Protein AF-A0A3D1IVP0-F1 (afdb_monomer_lite)

Secondary structure (DSSP, 8-state):
----GGG---HHHHHHHHHHHHHHHHHHHHSSSS---HHHHHHHHHHHHHHHHHH-

Foldseek 3Di:
DPDDVVVVDDPCVVVVVVVVVVVVVCCQQPVDPDHDDPVVVVVVVVVVVVVVVVVD

pLDDT: mean 89.68, std 6.42, range [61.06, 96.38]

Radius of gyration: 17.27 Å; chains: 1; bounding box: 44×19×42 Å

Sequence (56 aa):
DKFEPERGFRFSTYATWWIRQSIERAIMNQARTVRLPVHMVRELNQILRAKYHLEA

Structure (mmCIF, N/CA/C/O backbone):
data_AF-A0A3D1IVP0-F1
#
_entry.id   AF-A0A3D1IVP0-F1
#
loop_
_atom_site.group_PDB
_atom_site.id
_atom_site.type_symbol
_atom_site.label_atom_id
_atom_site.label_alt_id
_atom_site.label_comp_id
_atom_site.label_asym_id
_atom_site.label_entity_id
_atom_site.label_seq_id
_atom_site.pdbx_PDB_ins_code
_atom_site.Cartn_x
_atom_site.Cartn_y
_atom_site.Cartn_z
_atom_site.occupancy
_atom_site.B_iso_or_equiv
_atom_site.auth_seq_id
_atom_site.auth_comp_id
_atom_site.auth_asym_id
_atom_site.auth_atom_id
_atom_site.pdbx_PDB_model_num
ATOM 1 N N . ASP A 1 1 ? -18.093 -4.768 8.863 1.00 61.06 1 ASP A N 1
ATOM 2 C CA . ASP A 1 1 ? -17.972 -5.026 10.312 1.00 61.06 1 ASP A CA 1
ATOM 3 C C . ASP A 1 1 ? -16.682 -5.728 10.722 1.00 61.06 1 ASP A C 1
ATOM 5 O O . ASP A 1 1 ? -16.707 -6.918 10.978 1.00 61.06 1 ASP A O 1
ATOM 9 N N . LYS A 1 2 ? -15.531 -5.035 10.778 1.00 75.00 2 LYS A N 1
ATOM 10 C CA . LYS A 1 2 ? -14.286 -5.615 11.346 1.00 75.00 2 LYS A CA 1
ATOM 11 C C . LYS A 1 2 ? -13.677 -4.813 12.507 1.00 75.00 2 LYS A C 1
ATOM 13 O O . LYS A 1 2 ? -12.688 -5.236 13.096 1.00 75.00 2 LYS A O 1
ATOM 18 N N . PHE A 1 3 ? -14.221 -3.635 12.797 1.00 83.25 3 PHE A N 1
ATOM 19 C CA . PHE A 1 3 ? -13.759 -2.794 13.894 1.00 83.25 3 PHE A CA 1
ATOM 20 C C . PHE A 1 3 ? -14.540 -3.153 15.160 1.00 83.25 3 PHE A C 1
ATOM 22 O O . PHE A 1 3 ? -15.767 -3.145 15.129 1.00 83.25 3 PHE A O 1
ATOM 29 N N . GLU A 1 4 ? -13.827 -3.453 16.246 1.00 84.06 4 GLU A N 1
ATOM 30 C CA . GLU A 1 4 ? -14.387 -3.772 17.564 1.00 84.06 4 GLU A CA 1
ATOM 31 C C . GLU A 1 4 ? -14.117 -2.596 18.520 1.00 84.06 4 GLU A C 1
ATOM 33 O O . GLU A 1 4 ? -12.981 -2.445 18.986 1.00 84.06 4 GLU A O 1
ATOM 38 N N . PRO A 1 5 ? -15.123 -1.748 18.817 1.00 81.69 5 PRO A N 1
ATOM 39 C CA . PRO A 1 5 ? -14.951 -0.576 19.680 1.00 81.69 5 PRO A CA 1
ATOM 40 C C . PRO A 1 5 ? -14.524 -0.926 21.114 1.00 81.69 5 PRO A C 1
ATOM 42 O O . PRO A 1 5 ? -13.831 -0.142 21.759 1.00 81.69 5 PRO A O 1
ATOM 45 N N . GLU A 1 6 ? -14.886 -2.118 21.596 1.00 84.94 6 GLU A N 1
ATOM 46 C CA . GLU A 1 6 ? -14.595 -2.584 22.960 1.00 84.94 6 GLU A CA 1
ATOM 47 C C . GLU A 1 6 ? -13.100 -2.796 23.230 1.00 84.94 6 GLU A C 1
ATOM 49 O O . GLU A 1 6 ? -12.665 -2.786 24.378 1.00 84.94 6 GLU A O 1
ATOM 54 N N . ARG A 1 7 ? -12.274 -2.909 22.181 1.00 81.31 7 ARG A N 1
ATOM 55 C CA . ARG A 1 7 ? -10.814 -3.040 22.316 1.00 81.31 7 ARG A CA 1
ATOM 56 C C . ARG A 1 7 ? -10.102 -1.727 22.667 1.00 81.31 7 ARG A C 1
ATOM 58 O O . ARG A 1 7 ? -8.881 -1.724 22.790 1.00 81.31 7 ARG A O 1
ATOM 65 N N . GLY A 1 8 ? -10.822 -0.607 22.785 1.00 84.19 8 GLY A N 1
ATOM 66 C CA . GLY A 1 8 ? -10.272 0.676 23.247 1.00 84.19 8 GLY A CA 1
ATOM 67 C C . GLY A 1 8 ? -9.387 1.422 22.238 1.00 84.19 8 GLY A C 1
ATOM 68 O O . GLY A 1 8 ? -8.819 2.465 22.564 1.00 84.19 8 GLY A O 1
ATOM 69 N N . PHE A 1 9 ? -9.264 0.937 20.998 1.00 85.25 9 PHE A N 1
ATOM 70 C CA . PHE A 1 9 ? -8.511 1.620 19.945 1.00 85.25 9 PHE A CA 1
ATOM 71 C C . PHE A 1 9 ? -9.395 2.591 19.166 1.00 85.25 9 PHE A C 1
ATOM 73 O O . PHE A 1 9 ? -10.530 2.280 18.810 1.00 85.25 9 PHE A O 1
ATOM 80 N N . ARG A 1 10 ? -8.849 3.764 18.820 1.00 86.88 10 ARG A N 1
ATOM 81 C CA . ARG A 1 10 ? -9.541 4.705 17.931 1.00 86.88 10 ARG A CA 1
ATOM 82 C C . ARG A 1 10 ? -9.738 4.080 16.552 1.00 86.88 10 ARG A C 1
ATOM 84 O O . ARG A 1 10 ? -8.817 3.475 16.000 1.00 86.88 10 ARG A O 1
ATOM 91 N N . PHE A 1 11 ? -10.905 4.315 15.958 1.00 88.31 11 PHE A N 1
ATOM 92 C CA . PHE A 1 11 ? -11.228 3.841 14.611 1.00 88.31 11 PHE A CA 1
ATOM 93 C C . PHE A 1 11 ? -10.180 4.257 13.572 1.00 88.31 11 PHE A C 1
ATOM 95 O O . PHE A 1 11 ? -9.787 3.442 12.745 1.00 88.31 11 PHE A O 1
ATOM 102 N N . SER A 1 12 ? -9.664 5.489 13.649 1.00 91.38 12 SER A N 1
ATOM 103 C CA . SER A 1 12 ? -8.642 5.994 12.723 1.00 91.38 12 SER A CA 1
ATOM 104 C C . SER A 1 12 ? -7.372 5.139 12.709 1.00 91.38 12 SER A C 1
ATOM 106 O O . SER A 1 12 ? -6.813 4.894 11.639 1.00 91.38 12 SER A O 1
ATOM 108 N N . THR A 1 13 ? -6.954 4.609 13.860 1.00 89.25 13 THR A N 1
ATOM 109 C CA . THR A 1 13 ? -5.801 3.704 13.968 1.00 89.25 13 THR A CA 1
ATOM 110 C C . THR A 1 13 ? -6.049 2.400 13.213 1.00 89.25 13 THR A C 1
ATOM 112 O O . THR A 1 13 ? -5.194 1.942 12.456 1.00 89.25 13 THR A O 1
ATOM 115 N N . TYR A 1 14 ? -7.235 1.816 13.381 1.00 90.19 14 TYR A N 1
ATOM 116 C CA . TYR A 1 14 ? -7.609 0.570 12.719 1.00 90.19 14 TYR A CA 1
ATOM 117 C C . TYR A 1 14 ? -7.820 0.764 11.213 1.00 90.19 14 TYR A C 1
ATOM 119 O O . TYR A 1 14 ? -7.254 0.039 10.397 1.00 90.19 14 TYR A O 1
ATOM 127 N N . ALA A 1 15 ? -8.599 1.777 10.837 1.00 92.06 15 ALA A N 1
ATOM 128 C CA . ALA A 1 15 ? -8.953 2.071 9.456 1.00 92.06 15 ALA A CA 1
ATOM 129 C C . ALA A 1 15 ? -7.719 2.357 8.595 1.00 92.06 15 ALA A C 1
ATOM 131 O O . ALA A 1 15 ? -7.665 1.913 7.452 1.00 92.06 15 ALA A O 1
ATOM 132 N N . THR A 1 16 ? -6.698 3.021 9.150 1.00 93.81 16 THR A N 1
ATOM 133 C CA . THR A 1 16 ? -5.455 3.328 8.423 1.00 93.81 16 THR A CA 1
ATOM 134 C C . THR A 1 16 ? -4.795 2.072 7.848 1.00 93.81 16 THR A C 1
ATOM 136 O O . THR A 1 16 ? -4.372 2.080 6.690 1.00 93.81 16 THR A O 1
ATOM 139 N N . TRP A 1 17 ? -4.756 0.972 8.607 1.00 92.31 17 TRP A N 1
ATOM 140 C CA . TRP A 1 17 ? -4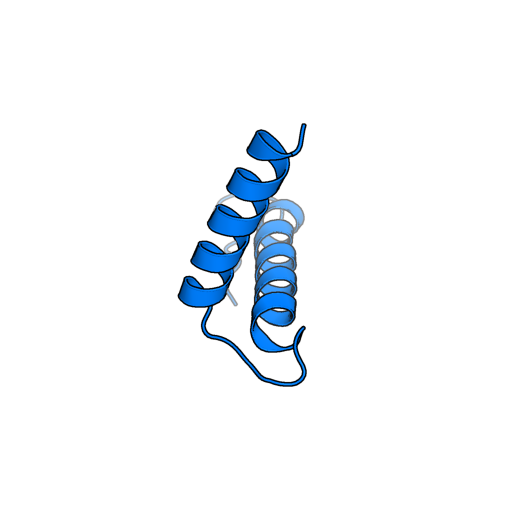.207 -0.301 8.131 1.00 92.31 17 TRP A CA 1
ATOM 141 C C . TRP A 1 17 ? -4.984 -0.858 6.939 1.00 92.31 17 TRP A C 1
ATOM 143 O O . TRP A 1 17 ? -4.385 -1.228 5.930 1.00 92.31 17 TRP A O 1
ATOM 153 N N . TRP A 1 18 ? -6.314 -0.868 7.020 1.00 93.69 18 TRP A N 1
ATOM 154 C CA . TRP A 1 18 ? -7.164 -1.394 5.949 1.00 93.69 18 TRP A CA 1
ATOM 155 C C . TRP A 1 18 ? -7.169 -0.514 4.708 1.00 93.69 18 TRP A C 1
ATOM 157 O O . TRP A 1 18 ? -7.207 -1.039 3.595 1.00 93.69 18 TRP A O 1
ATOM 167 N N . ILE A 1 19 ? -7.093 0.806 4.881 1.00 94.75 19 ILE A N 1
ATOM 168 C CA . ILE A 1 19 ? -6.969 1.754 3.772 1.00 94.75 19 ILE A CA 1
ATOM 169 C C . ILE A 1 19 ? -5.651 1.495 3.039 1.00 94.75 19 ILE A C 1
ATOM 171 O O . ILE A 1 19 ? -5.667 1.266 1.830 1.00 94.75 19 ILE A O 1
ATOM 175 N N . ARG A 1 20 ? -4.526 1.430 3.766 1.00 96.19 20 ARG A N 1
ATOM 176 C CA . ARG A 1 20 ? -3.217 1.124 3.169 1.00 96.19 20 ARG A CA 1
ATOM 177 C C . ARG A 1 20 ? -3.231 -0.225 2.449 1.00 96.19 20 ARG A C 1
ATOM 179 O O . ARG A 1 20 ? -2.873 -0.286 1.277 1.00 96.19 20 ARG A O 1
ATOM 186 N N . GLN A 1 21 ? -3.710 -1.278 3.111 1.00 94.19 21 GLN A N 1
ATOM 187 C CA . GLN A 1 21 ? -3.776 -2.622 2.534 1.00 94.19 21 GLN A CA 1
ATOM 188 C C . GLN A 1 21 ? -4.633 -2.665 1.261 1.00 94.19 21 GLN A C 1
ATOM 190 O O . GLN A 1 21 ? -4.278 -3.337 0.293 1.00 94.19 21 GLN A O 1
ATOM 195 N N . SER A 1 22 ? -5.764 -1.956 1.248 1.00 95.25 22 SER A N 1
ATOM 196 C CA . SER A 1 22 ? -6.666 -1.925 0.092 1.00 95.25 22 SER A CA 1
ATOM 197 C C . SER A 1 22 ? -6.022 -1.225 -1.102 1.00 95.25 22 SER A C 1
ATOM 199 O O . SER A 1 22 ? -6.108 -1.737 -2.218 1.00 95.25 22 SER A O 1
ATOM 201 N N . ILE A 1 23 ? -5.324 -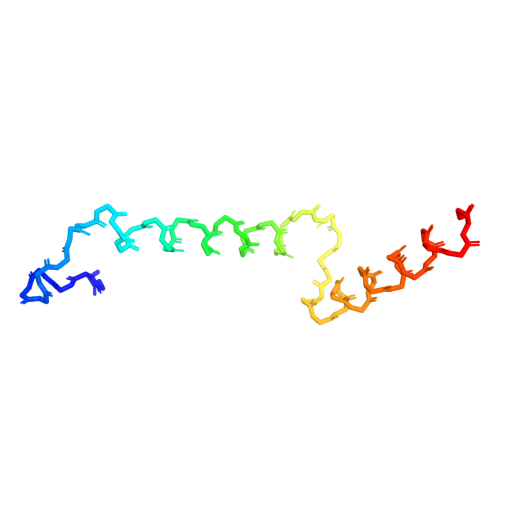0.109 -0.865 1.00 95.31 23 ILE A N 1
ATOM 202 C CA . ILE A 1 23 ? -4.579 0.619 -1.899 1.00 95.31 23 ILE A CA 1
ATOM 203 C C . ILE A 1 23 ? -3.443 -0.250 -2.453 1.00 95.31 23 ILE A C 1
ATOM 205 O O . ILE A 1 23 ? -3.365 -0.450 -3.663 1.00 95.31 23 ILE A O 1
ATOM 209 N N . GLU A 1 24 ? -2.604 -0.831 -1.591 1.00 93.50 24 GLU A N 1
ATOM 210 C CA . GLU A 1 24 ? -1.502 -1.709 -2.015 1.00 93.50 24 GLU A CA 1
ATOM 211 C C . GLU A 1 24 ? -2.011 -2.896 -2.841 1.00 93.50 24 GLU A C 1
ATOM 213 O O . GLU A 1 24 ? -1.466 -3.213 -3.901 1.00 93.50 24 GLU A O 1
ATOM 218 N N . ARG A 1 25 ? -3.113 -3.517 -2.408 1.00 91.38 25 ARG A N 1
ATOM 219 C CA . ARG A 1 25 ? -3.745 -4.622 -3.133 1.00 91.38 25 ARG A CA 1
ATOM 220 C C . ARG A 1 25 ? -4.309 -4.180 -4.484 1.00 91.38 25 ARG A C 1
ATOM 222 O O . ARG A 1 25 ? -4.207 -4.939 -5.447 1.00 91.38 25 ARG A O 1
ATOM 229 N N . ALA A 1 26 ? -4.906 -2.993 -4.573 1.00 92.69 26 ALA A N 1
ATOM 230 C CA . ALA A 1 26 ? -5.401 -2.449 -5.836 1.00 92.69 26 ALA A CA 1
ATOM 231 C C . ALA A 1 26 ? -4.248 -2.222 -6.822 1.00 92.69 26 ALA A C 1
ATOM 233 O O . ALA A 1 26 ? -4.309 -2.719 -7.946 1.00 92.69 26 ALA A O 1
ATOM 234 N N . ILE A 1 27 ? -3.157 -1.597 -6.369 1.00 90.06 27 ILE A N 1
ATOM 235 C CA . ILE A 1 27 ? -1.941 -1.394 -7.167 1.00 90.06 27 ILE A CA 1
ATOM 236 C C . ILE A 1 27 ? -1.398 -2.743 -7.651 1.00 90.06 27 ILE A C 1
ATOM 238 O O . ILE A 1 27 ? -1.220 -2.945 -8.847 1.00 90.06 27 ILE A O 1
ATOM 242 N N . MET A 1 28 ? -1.208 -3.718 -6.760 1.00 88.50 28 MET A N 1
ATOM 243 C CA . MET A 1 28 ? -0.689 -5.034 -7.150 1.00 88.50 28 MET A CA 1
ATOM 244 C C . MET A 1 28 ? -1.557 -5.753 -8.187 1.00 88.50 28 MET A C 1
ATOM 246 O O . MET A 1 28 ? -1.037 -6.497 -9.017 1.00 88.50 28 MET A O 1
ATOM 250 N N . ASN A 1 29 ? -2.875 -5.561 -8.137 1.00 88.25 29 ASN A N 1
ATOM 251 C CA . ASN A 1 29 ? -3.794 -6.284 -9.003 1.00 88.25 29 ASN A CA 1
ATOM 252 C C . ASN A 1 29 ? -4.082 -5.581 -10.331 1.00 88.25 29 ASN A C 1
ATOM 254 O O . ASN A 1 29 ? -4.395 -6.282 -11.293 1.00 88.25 29 ASN A O 1
ATOM 258 N N . GLN A 1 30 ? -4.009 -4.248 -10.365 1.00 88.44 30 GLN A N 1
ATOM 259 C CA . GLN A 1 30 ? -4.511 -3.421 -11.468 1.00 88.44 30 GLN A CA 1
ATOM 260 C C . GLN A 1 30 ? -3.453 -2.488 -12.079 1.00 88.44 30 GLN A C 1
ATOM 262 O O . GLN A 1 30 ? -3.717 -1.884 -13.110 1.00 88.44 30 GLN A O 1
ATOM 267 N N . ALA A 1 31 ? -2.250 -2.363 -11.505 1.00 89.38 31 ALA A N 1
ATOM 268 C CA . ALA A 1 31 ? -1.251 -1.406 -12.003 1.00 89.38 31 ALA A CA 1
ATOM 269 C C . ALA A 1 31 ? -0.637 -1.762 -13.366 1.00 89.38 31 ALA A C 1
ATOM 271 O O . ALA A 1 31 ? 0.080 -0.946 -13.939 1.00 89.38 31 ALA A O 1
ATOM 272 N N . ARG A 1 32 ? -0.851 -2.979 -13.879 1.00 85.94 32 ARG A N 1
ATOM 273 C CA . ARG A 1 32 ? -0.283 -3.434 -15.154 1.00 85.94 32 ARG A CA 1
ATOM 274 C C . ARG A 1 32 ? -1.391 -3.839 -16.113 1.00 85.94 32 ARG A C 1
ATOM 276 O O . ARG A 1 32 ? -2.317 -4.536 -15.709 1.00 85.94 32 ARG A O 1
ATOM 283 N N . THR A 1 33 ? -1.222 -3.486 -17.389 1.00 91.31 33 THR A N 1
ATOM 284 C CA . THR A 1 33 ? -2.104 -3.908 -18.491 1.00 91.31 33 THR A CA 1
ATOM 285 C C . THR A 1 33 ? -2.248 -5.427 -18.544 1.00 91.31 33 THR A C 1
ATOM 287 O O . THR A 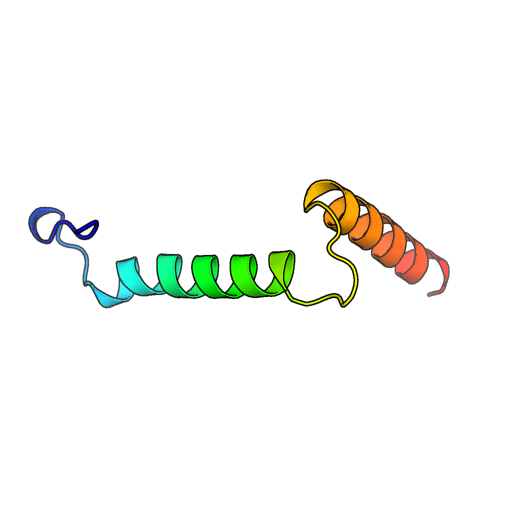1 33 ? -3.345 -5.941 -18.730 1.00 91.31 33 THR A O 1
ATOM 290 N N . VAL A 1 34 ? -1.144 -6.149 -18.318 1.00 90.12 34 VAL A N 1
ATOM 291 C CA . VAL A 1 34 ? -1.147 -7.600 -18.106 1.00 90.12 34 VAL A CA 1
ATOM 292 C C . VAL A 1 34 ? -0.855 -7.875 -16.637 1.00 90.12 34 VAL A C 1
ATOM 294 O O . VAL A 1 34 ? 0.217 -7.542 -16.123 1.00 90.12 34 VAL A O 1
ATOM 297 N N . ARG A 1 35 ? -1.826 -8.482 -15.955 1.00 90.12 35 ARG A N 1
ATOM 298 C CA . ARG A 1 35 ? -1.727 -8.833 -14.539 1.00 90.12 35 ARG A CA 1
ATOM 299 C C . ARG A 1 35 ? -0.629 -9.873 -14.325 1.00 90.12 35 ARG A C 1
ATOM 301 O O . ARG A 1 35 ? -0.688 -10.966 -14.880 1.00 90.12 35 ARG A O 1
ATOM 308 N N . LEU A 1 36 ? 0.304 -9.563 -13.429 1.00 89.00 36 LEU A N 1
ATOM 309 C CA . LEU A 1 36 ? 1.306 -10.509 -12.942 1.00 89.00 36 LEU A CA 1
ATOM 310 C C . LEU A 1 36 ? 0.979 -10.943 -11.504 1.00 89.00 36 LEU A C 1
ATOM 312 O O . LEU A 1 36 ? 0.496 -10.126 -10.716 1.00 89.00 36 LEU A O 1
ATOM 316 N N . PRO A 1 37 ? 1.239 -12.208 -11.130 1.00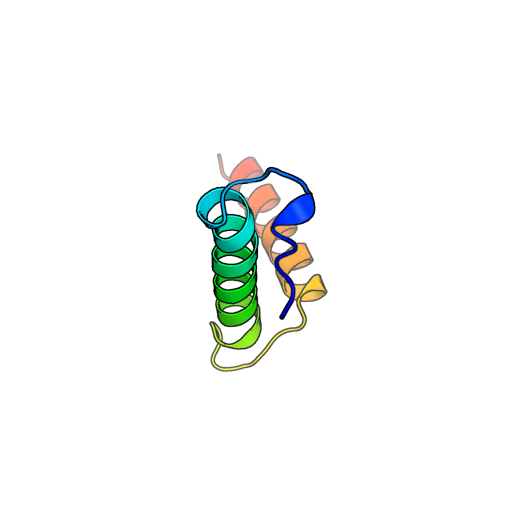 92.75 37 PRO A N 1
ATOM 317 C CA . PRO A 1 37 ? 1.126 -12.651 -9.744 1.00 92.75 37 PRO A CA 1
ATOM 318 C C . PRO A 1 37 ? 2.044 -11.867 -8.791 1.00 92.75 37 PRO A C 1
ATOM 320 O O . PRO A 1 37 ? 3.144 -11.458 -9.157 1.00 92.75 37 PRO A O 1
ATOM 323 N N . VAL A 1 38 ? 1.624 -11.713 -7.530 1.00 90.38 38 VAL A N 1
ATOM 324 C CA . VAL A 1 38 ? 2.349 -10.911 -6.521 1.00 90.38 38 VAL A CA 1
ATOM 325 C C . VAL A 1 38 ? 3.772 -11.422 -6.260 1.00 90.38 38 VAL A C 1
ATOM 327 O O . VAL A 1 38 ? 4.690 -10.617 -6.109 1.00 90.38 38 VAL A O 1
ATOM 330 N N . HIS A 1 39 ? 3.981 -12.742 -6.230 1.00 92.44 39 HIS A N 1
ATOM 331 C CA . HIS A 1 39 ? 5.313 -13.320 -6.012 1.00 92.44 39 HIS A CA 1
ATOM 332 C C . HIS A 1 39 ? 6.281 -12.978 -7.156 1.00 92.44 39 HIS A C 1
ATOM 334 O O . HIS A 1 39 ? 7.407 -12.575 -6.879 1.00 92.44 39 HIS A O 1
ATOM 340 N N . MET A 1 40 ? 5.810 -12.990 -8.408 1.00 92.44 40 MET A N 1
ATOM 341 C CA . MET A 1 40 ? 6.603 -12.590 -9.578 1.00 92.44 40 MET A CA 1
ATOM 342 C C . MET A 1 40 ? 7.022 -11.120 -9.503 1.00 92.44 40 MET A C 1
ATOM 344 O O . MET A 1 40 ? 8.163 -10.767 -9.789 1.00 92.44 40 MET A O 1
ATOM 348 N N . VAL A 1 41 ? 6.109 -10.239 -9.079 1.00 90.50 41 VAL A N 1
ATOM 349 C CA . VAL A 1 41 ? 6.426 -8.814 -8.888 1.00 90.50 41 VAL A CA 1
ATOM 350 C C . VAL A 1 41 ? 7.471 -8.628 -7.782 1.00 90.50 41 VAL A C 1
ATOM 352 O O . VAL A 1 41 ? 8.340 -7.764 -7.895 1.00 90.50 41 VAL A O 1
ATOM 355 N N . ARG A 1 42 ? 7.422 -9.444 -6.722 1.00 90.94 42 ARG A N 1
ATOM 356 C CA . ARG A 1 42 ? 8.415 -9.418 -5.641 1.00 90.94 42 ARG A CA 1
ATOM 357 C C . ARG A 1 42 ? 9.802 -9.833 -6.133 1.00 90.94 42 ARG A C 1
ATOM 359 O O . ARG A 1 42 ? 10.763 -9.137 -5.819 1.00 90.94 42 ARG A O 1
ATOM 366 N N . GLU A 1 43 ? 9.894 -10.908 -6.911 1.00 94.69 43 GLU A N 1
ATOM 367 C CA . GLU A 1 43 ? 11.149 -11.359 -7.533 1.00 94.69 43 GLU A CA 1
ATOM 368 C C . GLU A 1 43 ? 11.719 -10.292 -8.474 1.00 94.69 43 GLU A C 1
ATOM 370 O O . GLU A 1 43 ? 12.888 -9.925 -8.367 1.00 94.69 43 GLU A O 1
ATOM 375 N N . LEU A 1 44 ? 10.872 -9.690 -9.316 1.00 92.75 44 LEU A N 1
ATOM 376 C CA . LEU A 1 44 ? 11.287 -8.604 -10.203 1.00 92.75 44 LEU A CA 1
ATOM 377 C C . LEU A 1 44 ? 11.860 -7.411 -9.424 1.00 92.75 44 LEU A C 1
ATOM 379 O O . LEU A 1 44 ? 12.904 -6.879 -9.790 1.00 92.75 44 LEU A O 1
ATOM 383 N N . ASN A 1 45 ? 11.215 -7.003 -8.329 1.00 92.94 45 ASN A N 1
ATOM 384 C CA . ASN A 1 45 ? 11.711 -5.909 -7.493 1.00 92.94 45 ASN A CA 1
ATOM 385 C C . ASN A 1 45 ? 13.055 -6.235 -6.820 1.00 92.94 45 ASN A C 1
ATOM 387 O O . ASN A 1 45 ? 13.867 -5.330 -6.634 1.00 92.94 45 ASN A O 1
ATOM 391 N N . GLN A 1 46 ? 13.309 -7.497 -6.458 1.00 94.62 46 GLN A N 1
ATOM 392 C CA . GLN A 1 46 ? 14.611 -7.920 -5.928 1.00 94.62 46 GLN A CA 1
ATOM 393 C C . GLN A 1 46 ? 15.704 -7.798 -6.991 1.00 94.62 46 GLN A C 1
ATOM 395 O O . GLN A 1 46 ? 16.753 -7.218 -6.717 1.00 94.62 46 GLN A O 1
ATOM 400 N N . ILE A 1 47 ? 15.429 -8.267 -8.211 1.00 96.00 47 ILE A N 1
ATOM 401 C CA . ILE A 1 47 ? 16.361 -8.171 -9.341 1.00 96.00 47 ILE A CA 1
ATOM 402 C C . ILE A 1 47 ? 16.651 -6.707 -9.674 1.00 96.00 47 ILE A C 1
ATOM 404 O O . ILE A 1 47 ? 17.810 -6.332 -9.820 1.00 96.00 47 ILE A O 1
ATOM 408 N N . LEU A 1 48 ? 15.620 -5.859 -9.746 1.00 95.00 48 LEU A N 1
ATOM 409 C CA . LEU A 1 48 ? 15.786 -4.432 -10.030 1.00 95.00 48 LEU A CA 1
ATOM 410 C C . LEU A 1 48 ? 16.651 -3.738 -8.974 1.00 95.00 48 LEU A C 1
ATOM 412 O O . LEU A 1 48 ? 17.531 -2.963 -9.330 1.00 95.00 48 LEU A O 1
ATOM 416 N N . ARG A 1 49 ? 16.453 -4.041 -7.685 1.00 94.81 49 ARG A N 1
ATOM 417 C CA . ARG A 1 49 ? 17.310 -3.510 -6.612 1.00 94.81 49 ARG A CA 1
ATOM 418 C C . ARG A 1 49 ? 18.755 -3.975 -6.754 1.00 94.81 49 ARG A C 1
ATOM 420 O O . ARG A 1 49 ? 19.656 -3.151 -6.662 1.00 94.81 49 ARG A O 1
ATOM 427 N N . ALA A 1 50 ? 18.974 -5.268 -6.995 1.00 95.31 50 ALA A N 1
ATOM 428 C CA . ALA A 1 50 ? 20.316 -5.814 -7.1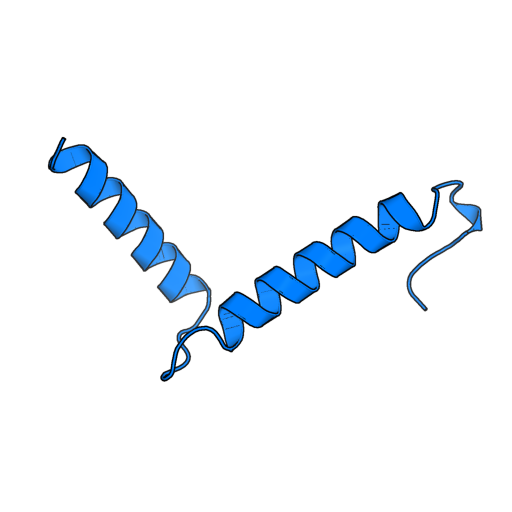92 1.00 95.31 50 ALA A CA 1
ATOM 429 C C . ALA A 1 50 ? 21.016 -5.162 -8.393 1.00 95.31 50 ALA A C 1
ATOM 431 O O . ALA A 1 50 ? 22.173 -4.774 -8.284 1.00 95.31 50 ALA A O 1
ATOM 432 N N . LYS A 1 51 ? 20.289 -4.959 -9.499 1.00 96.38 51 LYS A N 1
ATOM 433 C CA . LYS A 1 51 ? 20.776 -4.230 -10.672 1.00 96.38 51 LYS A CA 1
ATOM 434 C C . LYS A 1 51 ? 21.223 -2.809 -10.306 1.00 96.38 51 LYS A C 1
ATOM 436 O O . LYS A 1 51 ? 22.350 -2.445 -10.612 1.00 96.38 51 LYS A O 1
ATOM 441 N N . TYR A 1 52 ? 20.385 -2.046 -9.600 1.00 95.25 52 TYR A N 1
ATOM 442 C CA . TYR A 1 52 ? 20.733 -0.688 -9.160 1.00 95.25 52 TYR A CA 1
ATOM 443 C C . TYR A 1 52 ? 21.994 -0.638 -8.288 1.00 95.25 52 TYR A C 1
ATOM 445 O O . TYR A 1 52 ? 22.761 0.309 -8.399 1.00 95.25 52 TYR A O 1
ATOM 453 N N . HIS A 1 53 ? 22.217 -1.638 -7.432 1.00 93.38 53 HIS A N 1
ATOM 454 C CA . HIS A 1 53 ? 23.423 -1.714 -6.600 1.00 93.38 53 HIS A CA 1
ATOM 455 C C . HIS A 1 53 ? 24.699 -2.059 -7.378 1.00 93.38 53 HIS A C 1
ATOM 457 O O . HIS A 1 53 ? 25.779 -1.765 -6.885 1.00 93.38 53 HIS A O 1
ATOM 463 N N . LEU A 1 54 ? 24.586 -2.717 -8.535 1.00 92.25 54 LEU A N 1
ATOM 464 C CA . LEU A 1 54 ? 25.728 -3.102 -9.373 1.00 92.25 54 LEU A CA 1
ATOM 465 C C . LEU A 1 54 ? 26.103 -2.024 -10.398 1.00 92.25 54 LEU A C 1
ATOM 467 O O . LEU A 1 54 ? 27.240 -1.993 -10.854 1.00 92.25 54 LEU A O 1
ATOM 471 N N . GLU A 1 55 ? 25.143 -1.188 -10.800 1.00 86.50 55 GLU A N 1
ATOM 472 C CA . GLU A 1 55 ? 25.351 -0.080 -11.745 1.00 86.50 55 GLU A CA 1
ATOM 473 C C . GLU A 1 55 ? 25.825 1.222 -11.068 1.00 86.50 55 GLU A C 1
ATOM 475 O O . GLU A 1 55 ? 26.178 2.168 -11.772 1.00 86.50 55 GLU A O 1
ATOM 480 N N . ALA A 1 56 ? 25.816 1.277 -9.731 1.00 69.62 56 ALA A N 1
ATOM 481 C CA . ALA A 1 56 ? 26.308 2.392 -8.915 1.00 69.62 56 ALA A CA 1
ATOM 482 C C . ALA A 1 56 ? 27.74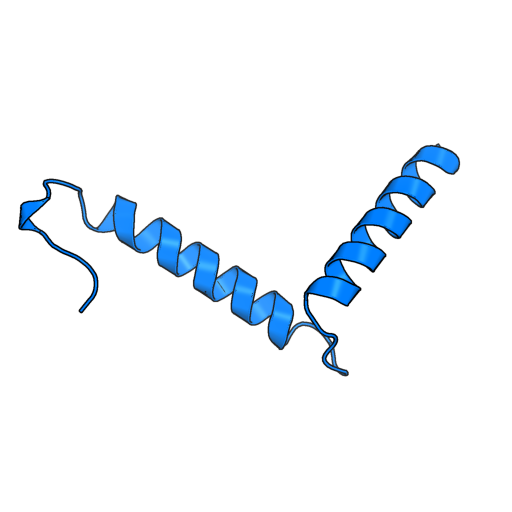8 2.150 -8.445 1.00 69.62 56 ALA A C 1
ATOM 484 O O . ALA A 1 56 ? 28.512 3.141 -8.404 1.00 69.62 56 ALA A O 1
#